Protein AF-A0AA43GXR4-F1 (afdb_monomer)

Secondary structure (DSSP, 8-state):
-HHHHHTT--HHHHHHHHHHHHHH-TTHHHHS----EEEEE-TTS-EEEEE--HHHHHHHHHTT--EEEE-HHHHHHHHHTTS--

Foldseek 3Di:
DVQQVVVVHDPVVVVVVVVVCCVVCVCCVPPVDDFKWKWKQDPVRDTDIGGDDPVVQVVSVVVVIDIRTDRVSVVVVVVVVVDDD

Nearest PDB structures (foldseek):
  7xn2-assembly1_A-2  TM=8.236E-01  e=1.200E-04  Nostoc sp. PCC 7120 = FACHB-418
  2z8l-assembly1_A  TM=4.081E-01  e=1.395E+00  Staphylococcus aureus
  4zys-assembly2_B  TM=3.692E-01  e=1.922E+00  Staphylococcus aureus subsp. aureus Mu50
  2o2v-assembly1_A  TM=4.145E-01  e=2.485E+00  Homo sapiens

Mean predicted aligned error: 7.25 Å

Sequence (85 aa):
MVCLLCTGISFDIACFILKQLKEQEAELFISDQGKRFMLLLSQDDSLSLVEFDRKMAIASLDEGKAVIPVWIDAIYQQLASRLPK

Structure (mmCIF, N/CA/C/O backbone):
data_AF-A0AA43GXR4-F1
#
_entry.id   AF-A0AA43GXR4-F1
#
loop_
_atom_site.group_PDB
_atom_site.id
_atom_site.type_symbol
_atom_site.label_atom_id
_atom_site.label_alt_id
_atom_site.label_comp_id
_atom_site.label_asym_id
_atom_site.label_entity_id
_atom_site.label_seq_id
_atom_site.pdbx_PDB_ins_code
_atom_site.Cartn_x
_atom_site.Cartn_y
_atom_site.Cartn_z
_atom_site.occupancy
_atom_site.B_iso_or_equiv
_atom_site.auth_seq_id
_atom_site.auth_comp_id
_atom_site.auth_asym_id
_atom_site.auth_atom_id
_atom_site.pdbx_PDB_model_num
ATOM 1 N N . MET A 1 1 ? 3.874 3.284 -10.301 1.00 48.66 1 MET A N 1
ATOM 2 C CA . MET A 1 1 ? 3.087 4.524 -10.471 1.00 48.66 1 MET A CA 1
ATOM 3 C C . MET A 1 1 ? 1.594 4.269 -10.656 1.00 48.66 1 MET A C 1
ATOM 5 O O . MET A 1 1 ? 0.824 5.010 -10.067 1.00 48.66 1 MET A O 1
ATOM 9 N N . VAL A 1 2 ? 1.170 3.234 -11.397 1.00 48.66 2 VAL A N 1
ATOM 10 C CA . VAL A 1 2 ? -0.263 2.983 -11.668 1.00 48.66 2 VAL A CA 1
ATOM 11 C C . VAL A 1 2 ? -1.071 2.636 -10.404 1.00 48.66 2 VAL A C 1
ATOM 13 O O . VAL A 1 2 ? -2.171 3.140 -10.254 1.00 48.66 2 VAL A O 1
ATOM 16 N N . CYS A 1 3 ? -0.529 1.883 -9.438 1.00 63.84 3 CYS A N 1
ATOM 17 C CA . CYS A 1 3 ? -1.325 1.450 -8.276 1.00 63.84 3 CYS A CA 1
ATOM 18 C C . CYS A 1 3 ? -1.769 2.598 -7.340 1.00 63.84 3 CYS A C 1
ATOM 20 O O . CYS A 1 3 ? -2.927 2.634 -6.956 1.00 63.84 3 CYS A O 1
ATOM 22 N N . LEU A 1 4 ? -0.889 3.555 -7.008 1.00 67.12 4 LEU A N 1
ATOM 23 C CA . LEU A 1 4 ? -1.189 4.605 -6.015 1.00 67.12 4 LEU A CA 1
ATOM 24 C C . LEU A 1 4 ? -2.156 5.673 -6.551 1.00 67.12 4 LEU A C 1
ATOM 26 O O . LEU A 1 4 ? -3.090 6.086 -5.868 1.00 67.12 4 LEU A O 1
ATOM 30 N N . LEU A 1 5 ? -1.960 6.109 -7.798 1.00 71.06 5 LEU A N 1
ATOM 31 C CA . LEU A 1 5 ? -2.847 7.102 -8.409 1.00 71.06 5 LEU A CA 1
ATOM 32 C C . LEU A 1 5 ? -4.235 6.509 -8.690 1.00 71.06 5 LEU A C 1
ATOM 34 O O . LEU A 1 5 ? -5.241 7.192 -8.523 1.00 71.06 5 LEU A O 1
ATOM 38 N N . CYS A 1 6 ? -4.311 5.222 -9.053 1.00 69.25 6 CYS A N 1
ATOM 39 C CA . CYS A 1 6 ? -5.588 4.529 -9.225 1.00 69.25 6 CYS A CA 1
ATOM 40 C C . CYS A 1 6 ? -6.361 4.351 -7.910 1.00 69.25 6 CYS A C 1
ATOM 42 O O . CYS A 1 6 ? -7.579 4.219 -7.952 1.00 69.25 6 CYS A O 1
ATOM 44 N N . THR A 1 7 ? -5.689 4.381 -6.755 1.00 69.38 7 THR A N 1
ATOM 45 C CA . THR A 1 7 ? -6.337 4.332 -5.433 1.00 69.38 7 THR A CA 1
ATOM 46 C C . THR A 1 7 ? -6.748 5.713 -4.913 1.00 69.38 7 THR A C 1
ATOM 48 O O . THR A 1 7 ? -7.129 5.834 -3.755 1.00 69.38 7 THR A O 1
ATOM 51 N N . GLY A 1 8 ? -6.667 6.762 -5.742 1.00 76.94 8 GLY A N 1
ATOM 52 C CA . GLY A 1 8 ? -7.072 8.122 -5.373 1.00 76.94 8 GLY A CA 1
ATOM 53 C C . GLY A 1 8 ? -6.028 8.906 -4.572 1.00 76.94 8 GLY A C 1
ATOM 54 O O . GLY A 1 8 ? -6.333 9.989 -4.077 1.00 76.94 8 GLY A O 1
ATOM 55 N N . ILE A 1 9 ? -4.797 8.397 -4.453 1.00 80.50 9 ILE A N 1
ATOM 56 C CA . ILE A 1 9 ? -3.699 9.124 -3.804 1.00 80.50 9 ILE A CA 1
ATOM 57 C C . ILE A 1 9 ? -3.233 10.251 -4.735 1.00 80.50 9 ILE A C 1
ATOM 59 O O . ILE A 1 9 ? -3.069 10.042 -5.939 1.00 80.50 9 ILE A O 1
ATOM 63 N N . SER A 1 10 ? -2.995 11.445 -4.183 1.00 84.56 10 SER A N 1
ATOM 64 C CA . SER A 1 10 ? -2.483 12.579 -4.958 1.00 84.56 10 SER A CA 1
ATOM 65 C C . SER A 1 10 ? -1.068 12.317 -5.488 1.00 84.56 10 SER A C 1
ATOM 67 O O . SER A 1 10 ? -0.306 11.514 -4.943 1.00 84.56 10 SER A O 1
ATOM 69 N N . PHE A 1 11 ? -0.688 13.018 -6.557 1.00 81.38 11 PHE A N 1
ATOM 70 C CA . PHE A 1 11 ? 0.633 12.859 -7.166 1.00 81.38 11 PHE A CA 1
ATOM 71 C C . PHE A 1 11 ? 1.783 13.147 -6.190 1.00 81.38 11 PHE A C 1
ATOM 73 O O . PHE A 1 11 ? 2.762 12.399 -6.164 1.00 81.38 11 PHE A O 1
ATOM 80 N N . ASP A 1 12 ? 1.645 14.177 -5.354 1.00 83.19 12 ASP A N 1
ATOM 81 C CA . ASP A 1 12 ? 2.663 14.553 -4.370 1.00 83.19 12 ASP A CA 1
ATOM 82 C C . ASP A 1 12 ? 2.862 13.465 -3.310 1.00 83.19 12 ASP A C 1
ATOM 84 O O . ASP A 1 12 ? 3.995 13.073 -3.021 1.00 83.19 12 ASP A O 1
ATOM 88 N N . ILE A 1 13 ? 1.761 12.914 -2.787 1.00 81.75 13 ILE A N 1
ATOM 89 C CA . ILE A 1 13 ? 1.799 11.834 -1.794 1.00 81.75 13 ILE A CA 1
ATOM 90 C C . ILE A 1 13 ? 2.374 10.562 -2.426 1.00 81.75 13 ILE A C 1
ATOM 92 O O . ILE A 1 13 ? 3.233 9.909 -1.834 1.00 81.75 13 ILE A O 1
ATOM 96 N N . ALA A 1 14 ? 1.979 10.233 -3.658 1.00 82.50 14 ALA A N 1
ATOM 97 C CA . ALA A 1 14 ? 2.545 9.100 -4.382 1.00 82.50 14 ALA A CA 1
ATOM 98 C C . ALA A 1 14 ? 4.065 9.254 -4.585 1.00 82.50 14 ALA A C 1
ATOM 100 O O . ALA A 1 14 ? 4.814 8.298 -4.375 1.00 82.50 14 ALA A O 1
ATOM 101 N N . CYS A 1 15 ? 4.541 10.452 -4.940 1.00 82.50 15 CYS A N 1
ATOM 102 C CA . CYS A 1 15 ? 5.971 10.747 -5.049 1.00 82.50 15 CYS A CA 1
ATOM 103 C C . CYS A 1 15 ? 6.699 10.602 -3.708 1.00 82.50 15 CYS A C 1
ATOM 105 O O . CYS A 1 15 ? 7.800 10.052 -3.666 1.00 82.50 15 CYS A O 1
ATOM 107 N N . PHE A 1 16 ? 6.098 11.081 -2.620 1.00 84.25 16 PHE A N 1
ATOM 108 C CA . PHE A 1 16 ? 6.651 10.956 -1.273 1.00 84.25 16 PHE A CA 1
ATOM 109 C C . PHE A 1 16 ? 6.798 9.490 -0.845 1.00 84.25 16 PHE A C 1
ATOM 111 O O . PHE A 1 16 ? 7.878 9.080 -0.421 1.00 84.25 16 PHE A O 1
ATOM 118 N N . ILE A 1 17 ? 5.759 8.677 -1.049 1.00 82.19 17 ILE A N 1
ATOM 119 C CA . ILE A 1 17 ? 5.771 7.239 -0.741 1.00 82.19 17 ILE A CA 1
ATOM 120 C C . ILE A 1 17 ? 6.861 6.516 -1.539 1.00 82.19 17 ILE A C 1
ATOM 122 O O . ILE A 1 17 ? 7.604 5.707 -0.989 1.00 82.19 17 ILE A O 1
ATOM 126 N N . LEU A 1 18 ? 7.002 6.829 -2.831 1.00 80.06 18 LEU A N 1
ATOM 127 C CA . LEU A 1 18 ? 8.044 6.235 -3.673 1.00 80.06 18 LEU A CA 1
ATOM 128 C C . LEU A 1 18 ? 9.461 6.605 -3.211 1.00 80.06 18 LEU A C 1
ATOM 130 O O . LEU A 1 18 ? 10.361 5.773 -3.316 1.00 80.06 18 LEU A O 1
ATOM 134 N N . LYS A 1 19 ? 9.669 7.822 -2.690 1.00 83.31 19 LYS A N 1
ATOM 135 C CA . LYS A 1 19 ? 10.955 8.220 -2.098 1.00 83.31 19 LYS A CA 1
ATOM 136 C C . LYS A 1 19 ? 11.258 7.416 -0.836 1.00 83.31 19 LYS A C 1
ATOM 138 O O . LYS A 1 19 ? 12.345 6.857 -0.753 1.00 83.31 19 LYS A O 1
ATOM 143 N N . GLN A 1 20 ? 10.290 7.279 0.073 1.00 82.69 20 GLN A N 1
ATOM 144 C CA . GLN A 1 20 ? 10.469 6.457 1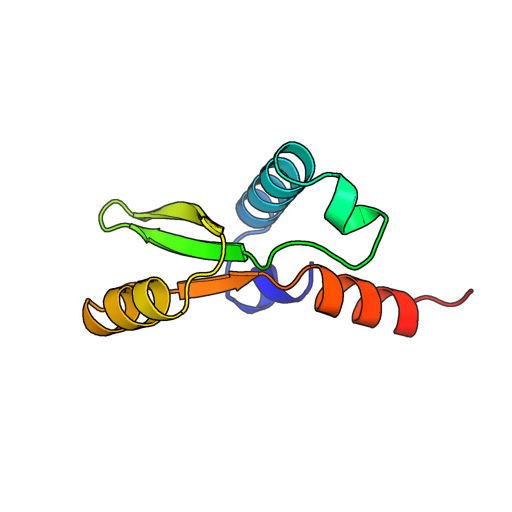.276 1.00 82.69 20 GLN A CA 1
ATOM 145 C C . GLN A 1 20 ? 10.753 4.991 0.940 1.00 82.69 20 GLN A C 1
ATOM 147 O O . GLN A 1 20 ? 11.657 4.397 1.517 1.00 82.69 20 GLN A O 1
ATOM 152 N N . LEU A 1 21 ? 10.042 4.418 -0.037 1.00 79.81 21 LEU A N 1
ATOM 153 C CA . LEU A 1 21 ? 10.302 3.053 -0.510 1.00 79.81 21 LEU A CA 1
ATOM 154 C C . LEU A 1 21 ? 11.726 2.895 -1.039 1.00 79.81 21 LEU A C 1
ATOM 156 O O . LEU A 1 21 ? 12.392 1.917 -0.722 1.00 79.81 21 LEU A O 1
ATOM 160 N N . LYS A 1 22 ? 12.208 3.868 -1.818 1.00 78.19 22 LYS A N 1
ATOM 161 C CA . LYS A 1 22 ? 13.579 3.863 -2.337 1.00 78.19 22 LYS A CA 1
ATOM 162 C C . LYS A 1 22 ? 14.629 3.961 -1.227 1.00 78.19 22 LYS A C 1
ATOM 164 O O . LYS A 1 22 ? 15.704 3.390 -1.372 1.00 78.19 22 LYS A O 1
ATOM 169 N N . GLU A 1 23 ? 14.338 4.691 -0.155 1.00 81.75 23 GLU A N 1
ATOM 170 C CA . GLU A 1 23 ? 15.219 4.814 1.011 1.00 81.75 23 GLU A CA 1
ATOM 171 C C . GLU A 1 23 ? 15.224 3.544 1.874 1.00 81.75 23 GLU A C 1
ATOM 173 O O . GLU A 1 23 ? 16.285 3.142 2.346 1.00 81.75 23 GLU A O 1
ATOM 178 N N . GLN A 1 24 ? 14.065 2.904 2.064 1.00 76.56 24 GLN A N 1
ATOM 179 C CA . GLN A 1 24 ? 13.924 1.706 2.899 1.00 76.56 24 GLN A CA 1
ATOM 180 C C . GLN A 1 24 ? 14.400 0.429 2.201 1.00 76.56 24 GLN A C 1
ATOM 182 O O . GLN A 1 24 ? 15.085 -0.380 2.818 1.00 76.56 24 GLN A O 1
ATOM 187 N N . GLU A 1 25 ? 14.065 0.249 0.924 1.00 72.44 25 GLU A N 1
ATOM 188 C CA . GLU A 1 25 ? 14.476 -0.910 0.132 1.00 72.44 25 GLU A CA 1
ATOM 189 C C . GLU A 1 25 ? 14.864 -0.482 -1.282 1.00 72.44 25 GLU A C 1
ATOM 191 O O . GLU A 1 25 ? 14.117 -0.624 -2.250 1.00 72.44 25 GLU A O 1
ATOM 196 N N . ALA A 1 26 ? 16.096 0.008 -1.420 1.00 70.56 26 ALA A N 1
ATOM 197 C CA . ALA A 1 26 ? 16.688 0.271 -2.729 1.00 70.56 26 ALA A CA 1
ATOM 198 C C . ALA A 1 26 ? 16.794 -1.008 -3.588 1.00 70.56 26 ALA A C 1
ATOM 200 O O . ALA A 1 26 ? 16.728 -0.932 -4.814 1.00 70.56 26 ALA A O 1
ATOM 201 N N . GLU A 1 27 ? 16.921 -2.180 -2.956 1.00 65.81 27 GLU A N 1
ATOM 202 C CA . GLU A 1 27 ? 17.088 -3.477 -3.626 1.00 65.81 27 GLU A CA 1
ATOM 203 C C . GLU A 1 27 ? 15.830 -3.947 -4.369 1.00 65.81 27 GLU A C 1
ATOM 205 O O . GLU A 1 27 ? 15.954 -4.582 -5.418 1.00 65.81 27 GLU A O 1
ATOM 210 N N . LEU A 1 28 ? 14.631 -3.537 -3.928 1.00 63.94 28 LEU A N 1
ATOM 211 C CA . LEU A 1 28 ? 13.365 -3.782 -4.640 1.00 63.94 28 LEU A CA 1
ATOM 212 C C . LEU A 1 28 ? 13.390 -3.276 -6.087 1.00 63.94 28 LEU A C 1
ATOM 214 O O . LEU A 1 28 ? 12.722 -3.824 -6.961 1.00 63.94 28 LEU A O 1
ATOM 218 N N . PHE A 1 29 ? 14.160 -2.219 -6.341 1.00 62.78 29 PHE A N 1
ATOM 219 C CA . PHE A 1 29 ? 14.298 -1.598 -7.655 1.00 62.78 29 PHE A CA 1
ATOM 220 C C . PHE A 1 29 ? 15.332 -2.303 -8.545 1.00 62.78 29 PHE A C 1
ATOM 222 O O . PHE A 1 29 ? 15.473 -1.938 -9.713 1.00 62.78 29 PHE A O 1
ATOM 229 N N . ILE A 1 30 ? 16.068 -3.276 -7.998 1.00 62.56 30 ILE A N 1
ATOM 230 C CA . ILE A 1 30 ? 17.216 -3.923 -8.642 1.00 62.56 30 ILE A CA 1
ATOM 231 C C . ILE A 1 30 ? 16.967 -5.423 -8.858 1.00 62.56 30 ILE A C 1
ATOM 233 O O . ILE A 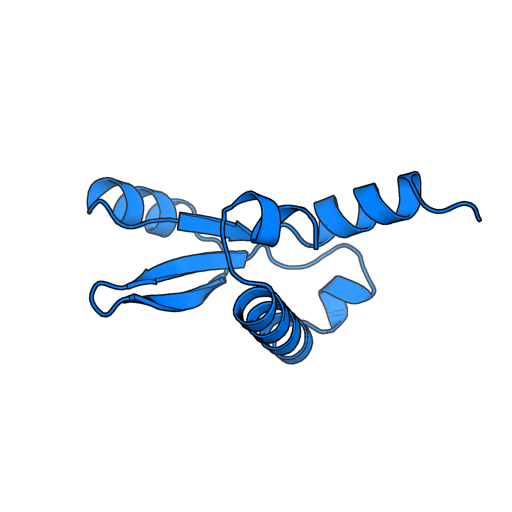1 30 ? 17.330 -5.926 -9.920 1.00 62.56 30 ILE A O 1
ATOM 237 N N . SER A 1 31 ? 16.367 -6.142 -7.899 1.00 59.31 31 SER A N 1
ATOM 238 C CA . SER A 1 31 ? 16.363 -7.617 -7.909 1.00 59.31 31 SER A CA 1
ATOM 239 C C . SER A 1 31 ? 15.009 -8.300 -8.128 1.00 59.31 31 SER A C 1
ATOM 241 O O . SER A 1 31 ? 14.999 -9.520 -8.183 1.00 59.31 31 SER A O 1
ATOM 243 N N . ASP A 1 32 ? 13.889 -7.572 -8.233 1.00 58.72 32 ASP A N 1
ATOM 244 C CA . ASP A 1 32 ? 12.497 -8.095 -8.217 1.00 58.72 32 ASP A CA 1
ATOM 245 C C . ASP A 1 32 ? 12.078 -8.892 -6.962 1.00 58.72 32 ASP A C 1
ATOM 247 O O . ASP A 1 32 ? 10.886 -9.049 -6.690 1.00 58.72 32 ASP A O 1
ATOM 251 N N . GLN A 1 33 ? 13.049 -9.307 -6.151 1.00 58.31 33 GLN A N 1
ATOM 252 C CA . GLN A 1 33 ? 12.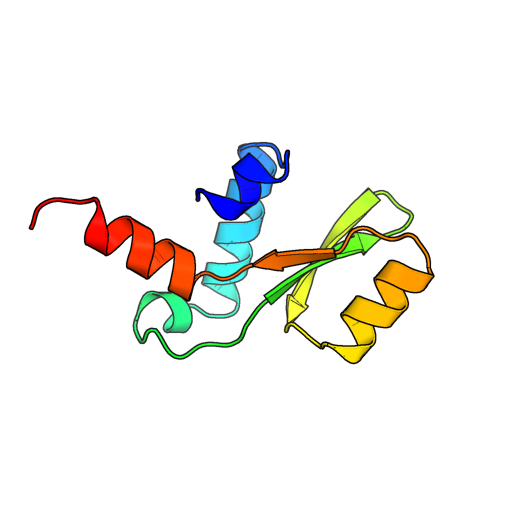882 -9.977 -4.877 1.00 58.31 33 GLN A CA 1
ATOM 253 C C . GLN A 1 33 ? 13.003 -8.954 -3.762 1.00 58.31 33 GLN A C 1
ATOM 255 O O . GLN A 1 33 ? 14.091 -8.671 -3.264 1.00 58.31 33 GLN A O 1
ATOM 260 N N . GLY A 1 34 ? 11.873 -8.402 -3.348 1.00 64.19 34 GLY A N 1
ATOM 261 C CA . GLY A 1 34 ? 11.842 -7.569 -2.161 1.00 64.19 34 GLY A CA 1
ATOM 262 C C . GLY A 1 34 ? 10.539 -7.689 -1.407 1.00 64.19 34 GLY A C 1
ATOM 263 O O . GLY A 1 34 ? 9.614 -8.413 -1.801 1.00 64.19 34 GLY A O 1
ATOM 264 N N . LYS A 1 35 ? 10.496 -7.025 -0.260 1.00 74.00 35 LYS A N 1
ATOM 265 C CA . LYS A 1 35 ? 9.370 -7.157 0.649 1.00 74.00 35 LYS A CA 1
ATOM 266 C C . LYS A 1 35 ? 8.138 -6.492 0.057 1.00 74.00 35 LYS A C 1
ATOM 268 O O . LYS A 1 35 ? 8.208 -5.511 -0.681 1.00 74.00 35 LYS A O 1
ATOM 273 N N . ARG A 1 36 ? 6.968 -7.038 0.378 1.00 78.31 36 ARG A N 1
ATOM 274 C CA . ARG A 1 36 ? 5.705 -6.382 0.032 1.00 78.31 36 ARG A CA 1
ATOM 275 C C . ARG A 1 36 ? 5.439 -5.309 1.066 1.00 78.31 36 ARG A C 1
ATOM 277 O O . ARG A 1 36 ? 5.659 -5.544 2.248 1.00 78.31 36 ARG A O 1
ATOM 284 N N . PHE A 1 37 ? 4.929 -4.169 0.627 1.00 84.00 37 PHE A N 1
ATOM 285 C CA . PHE A 1 37 ? 4.575 -3.064 1.507 1.00 84.00 37 PHE A CA 1
ATOM 286 C C . PHE A 1 37 ? 3.075 -2.789 1.439 1.00 84.00 37 PHE A C 1
ATOM 288 O O . PHE A 1 37 ? 2.380 -3.194 0.501 1.00 84.00 37 PHE A O 1
ATOM 295 N N . MET A 1 38 ? 2.568 -2.086 2.441 1.00 87.00 38 MET A N 1
ATOM 296 C CA . MET A 1 38 ? 1.233 -1.506 2.442 1.00 87.00 38 MET A CA 1
ATOM 297 C C . MET A 1 38 ? 1.254 -0.116 3.048 1.00 87.00 38 MET A C 1
ATOM 299 O O . MET A 1 38 ? 2.111 0.214 3.867 1.00 87.00 38 MET A O 1
ATOM 303 N N . LEU A 1 39 ? 0.275 0.679 2.644 1.00 87.06 39 LEU A N 1
ATOM 304 C CA . LEU A 1 39 ? -0.044 1.935 3.289 1.00 87.06 39 LEU A CA 1
ATOM 305 C C . LEU A 1 39 ? -1.217 1.708 4.227 1.00 87.06 39 LEU A C 1
ATOM 307 O O . LEU A 1 39 ? -2.249 1.171 3.813 1.00 87.06 39 LEU A O 1
ATOM 311 N N . LEU A 1 40 ? -1.046 2.139 5.468 1.00 85.88 40 LEU A N 1
ATOM 312 C CA . LEU A 1 40 ? -2.101 2.183 6.465 1.00 85.88 40 LEU A CA 1
ATOM 313 C C . LEU A 1 40 ? -2.505 3.632 6.685 1.00 85.88 40 LEU A C 1
ATOM 315 O O . LEU A 1 40 ? -1.648 4.481 6.956 1.00 85.88 40 LEU A O 1
ATOM 319 N N . LEU A 1 41 ? -3.806 3.893 6.578 1.00 82.19 41 LEU A N 1
ATOM 320 C CA . LEU A 1 41 ? -4.380 5.163 6.992 1.00 82.19 41 LEU A CA 1
ATOM 321 C C . LEU A 1 41 ? -4.648 5.121 8.498 1.00 82.19 41 LEU A C 1
ATOM 323 O O . LEU A 1 41 ? -5.429 4.302 8.992 1.00 82.19 41 LEU A O 1
ATOM 327 N N . SER A 1 42 ? -3.970 5.995 9.223 1.00 76.88 42 SER A N 1
ATOM 328 C CA . SER A 1 42 ? -4.169 6.199 10.651 1.00 76.88 42 SER A CA 1
ATOM 329 C C . SER A 1 42 ? -5.406 7.066 10.917 1.00 76.88 42 SER A C 1
ATOM 331 O O . SER A 1 42 ? -5.947 7.705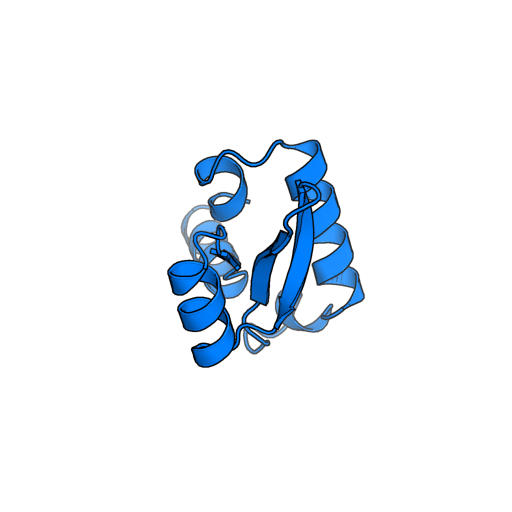 10.020 1.00 76.88 42 SER A O 1
ATOM 333 N N . GLN A 1 43 ? -5.861 7.101 12.173 1.00 72.88 43 GLN A N 1
ATOM 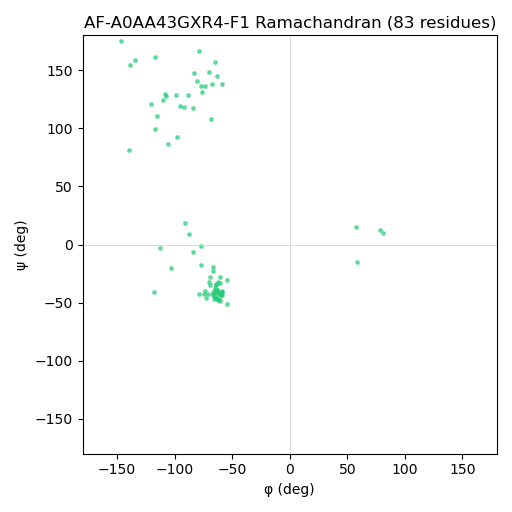334 C CA . GLN A 1 43 ? -7.030 7.897 12.582 1.00 72.88 43 GLN A CA 1
ATOM 335 C C . GLN A 1 43 ? -6.811 9.415 12.484 1.00 72.88 43 GLN A C 1
ATOM 337 O O . GLN A 1 43 ? -7.777 10.168 12.469 1.00 72.88 43 GLN A O 1
ATOM 342 N N . ASP A 1 44 ? -5.558 9.859 12.440 1.00 78.31 44 ASP A N 1
ATOM 343 C CA . ASP A 1 44 ? -5.146 11.251 12.254 1.00 78.31 44 ASP A CA 1
ATOM 344 C C . ASP A 1 44 ? -4.935 11.614 10.771 1.00 78.31 44 ASP A C 1
ATOM 346 O O . ASP A 1 44 ? -4.246 12.586 10.468 1.00 78.31 44 ASP A O 1
ATOM 350 N N . ASP A 1 45 ? -5.484 10.813 9.850 1.00 74.12 45 ASP A N 1
ATOM 351 C CA . ASP A 1 45 ? -5.292 10.907 8.397 1.00 74.12 45 ASP A CA 1
ATOM 352 C C . ASP A 1 45 ? -3.824 10.806 7.941 1.00 74.12 45 ASP A C 1
ATOM 354 O O . ASP A 1 45 ? -3.491 11.098 6.787 1.00 74.12 45 ASP A O 1
ATOM 358 N N . SER A 1 46 ? -2.920 10.342 8.812 1.00 79.75 46 SER A N 1
ATOM 359 C CA . SER A 1 46 ? -1.539 10.077 8.424 1.00 79.75 46 SER A CA 1
ATOM 360 C C . SER A 1 46 ? -1.430 8.758 7.651 1.00 79.75 46 SER A C 1
ATOM 362 O O . S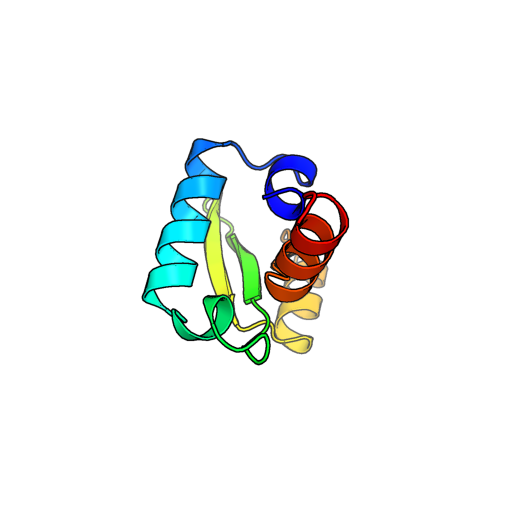ER A 1 46 ? -2.023 7.738 8.008 1.00 79.75 46 SER A O 1
ATOM 364 N N . LEU A 1 47 ? -0.656 8.773 6.564 1.00 82.44 47 LEU A N 1
ATOM 365 C CA . LEU A 1 47 ? -0.329 7.579 5.787 1.00 82.44 47 LEU A CA 1
ATOM 366 C C . LEU A 1 47 ? 1.014 7.026 6.251 1.00 82.44 47 LEU A C 1
ATOM 368 O O . LEU A 1 47 ? 2.043 7.693 6.130 1.00 82.44 47 LEU A O 1
ATOM 372 N N . SER A 1 48 ? 1.004 5.790 6.739 1.00 84.56 48 SER A N 1
ATOM 373 C CA . SER A 1 48 ? 2.217 5.079 7.139 1.00 84.56 48 SER A CA 1
ATOM 374 C C . SER A 1 48 ? 2.535 3.966 6.152 1.00 84.56 48 SER A C 1
ATOM 376 O O . SER A 1 48 ? 1.675 3.159 5.804 1.00 84.56 48 SER A O 1
ATOM 378 N N . LEU A 1 49 ? 3.780 3.942 5.681 1.00 86.19 49 LEU A N 1
ATOM 379 C CA . LEU A 1 49 ? 4.307 2.883 4.836 1.00 86.19 49 LEU A CA 1
ATOM 380 C C . LEU A 1 49 ? 4.954 1.818 5.722 1.00 86.19 49 LEU A C 1
ATOM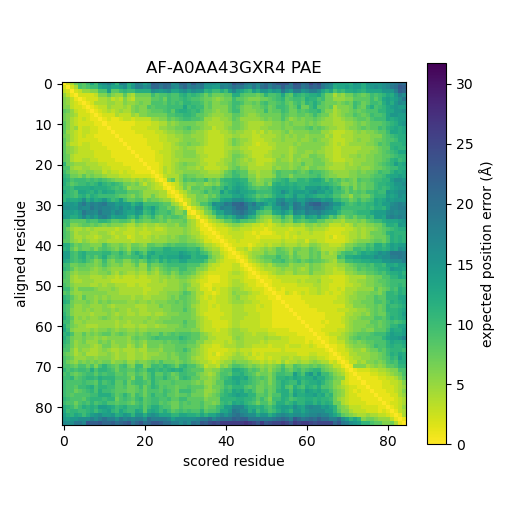 382 O O . LEU A 1 49 ? 5.919 2.102 6.431 1.00 86.19 49 LEU A O 1
ATOM 386 N N . VAL A 1 50 ? 4.423 0.600 5.674 1.00 87.19 50 VAL A N 1
ATOM 387 C CA . VAL A 1 50 ? 4.892 -0.526 6.489 1.00 87.19 50 VAL A CA 1
ATOM 388 C C . VAL A 1 50 ? 5.034 -1.788 5.645 1.00 87.1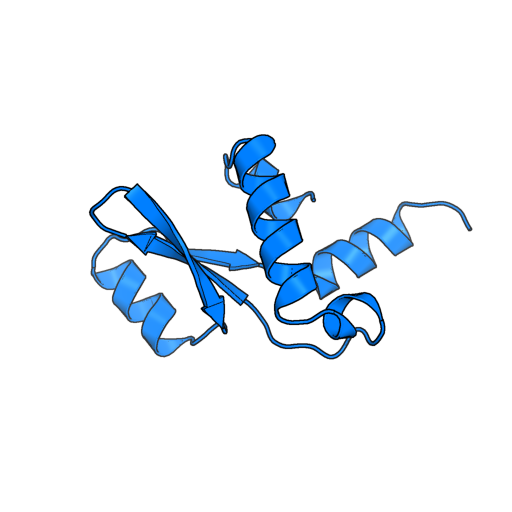9 50 VAL A C 1
ATOM 390 O O . VAL A 1 50 ? 4.416 -1.914 4.585 1.00 87.19 50 VAL A O 1
ATOM 393 N N . GLU A 1 51 ? 5.843 -2.737 6.115 1.00 87.25 51 GLU A N 1
ATOM 394 C CA . GLU A 1 51 ? 5.898 -4.076 5.527 1.00 87.25 51 GLU A CA 1
ATOM 395 C C . GLU A 1 51 ? 4.502 -4.721 5.584 1.00 87.25 51 GLU A C 1
ATOM 397 O O . GLU A 1 51 ? 3.765 -4.589 6.563 1.00 87.25 51 GLU A O 1
ATOM 402 N N . PHE A 1 52 ? 4.110 -5.388 4.503 1.00 85.69 52 PHE A N 1
ATOM 403 C CA . PHE A 1 52 ? 2.814 -6.033 4.385 1.00 85.69 52 PHE A CA 1
ATOM 404 C C . PHE A 1 52 ? 2.739 -7.229 5.332 1.00 85.69 52 PHE A C 1
ATOM 406 O O . PHE A 1 52 ? 3.300 -8.291 5.061 1.00 85.69 52 PHE A O 1
ATOM 413 N N . ASP A 1 53 ? 1.962 -7.076 6.399 1.00 88.56 53 ASP A N 1
ATOM 414 C CA . ASP A 1 53 ? 1.546 -8.175 7.258 1.00 88.56 53 ASP A CA 1
ATOM 415 C C . ASP A 1 53 ? 0.051 -8.443 7.076 1.00 88.56 53 ASP A C 1
ATOM 417 O O . ASP A 1 53 ? -0.801 -7.569 7.252 1.00 88.56 53 ASP A O 1
ATOM 421 N N . ARG A 1 54 ? -0.285 -9.690 6.734 1.00 87.69 54 ARG A N 1
ATOM 422 C CA . ARG A 1 54 ? -1.668 -10.085 6.451 1.00 87.69 54 ARG A CA 1
ATOM 423 C C . ARG A 1 54 ? -2.579 -9.930 7.669 1.00 87.69 54 ARG A C 1
ATOM 425 O O . ARG A 1 54 ? -3.740 -9.569 7.498 1.00 87.69 54 ARG A O 1
ATOM 432 N N . LYS A 1 55 ? -2.100 -10.250 8.874 1.00 92.12 55 LYS A N 1
ATOM 433 C CA . LYS A 1 55 ? -2.927 -10.185 10.088 1.00 92.12 55 LYS A CA 1
ATOM 434 C C . LYS A 1 55 ? -3.206 -8.732 10.452 1.00 92.12 55 LYS A C 1
ATOM 436 O O . LYS A 1 55 ? -4.345 -8.397 10.750 1.00 92.12 55 LYS A O 1
ATOM 441 N N . MET A 1 56 ? -2.191 -7.880 10.354 1.00 88.25 56 MET A N 1
ATOM 442 C CA . MET A 1 56 ? -2.295 -6.443 10.577 1.00 88.25 56 MET A CA 1
ATOM 443 C C . MET A 1 56 ? -3.210 -5.774 9.549 1.00 88.25 56 MET A C 1
ATOM 445 O O . MET A 1 56 ? -4.028 -4.935 9.920 1.00 88.25 56 MET A O 1
ATOM 449 N N . ALA A 1 57 ? -3.119 -6.173 8.277 1.00 88.06 57 ALA A N 1
ATOM 450 C CA . ALA A 1 57 ? -4.006 -5.688 7.225 1.00 88.06 57 ALA A CA 1
ATOM 451 C C . ALA A 1 57 ? -5.473 -6.027 7.525 1.00 88.06 57 ALA A C 1
ATOM 453 O O . ALA A 1 57 ? -6.325 -5.147 7.472 1.00 88.06 57 ALA A O 1
ATOM 454 N N . ILE A 1 58 ? -5.766 -7.282 7.889 1.00 90.56 58 ILE A N 1
ATOM 455 C CA . ILE A 1 58 ? -7.129 -7.712 8.239 1.00 90.56 58 ILE A CA 1
ATOM 456 C C . ILE A 1 58 ? -7.633 -6.956 9.471 1.00 90.56 58 ILE A C 1
ATOM 458 O O . ILE A 1 58 ? -8.711 -6.380 9.413 1.00 90.56 58 ILE A O 1
ATOM 462 N N . ALA A 1 59 ? -6.833 -6.871 10.537 1.00 91.38 59 ALA A N 1
ATOM 463 C CA . ALA A 1 59 ? -7.215 -6.142 11.747 1.00 91.38 59 ALA A CA 1
ATOM 464 C C . ALA A 1 59 ? -7.507 -4.657 11.465 1.00 91.38 59 ALA A C 1
ATOM 466 O O . ALA A 1 59 ? -8.483 -4.108 11.963 1.00 91.38 59 ALA A O 1
ATOM 467 N N . SER A 1 60 ? -6.702 -4.017 10.612 1.00 88.38 60 SER A N 1
ATOM 468 C CA . SER A 1 60 ? -6.923 -2.622 10.215 1.00 88.38 60 SER A CA 1
ATOM 469 C C . SER A 1 60 ? -8.224 -2.456 9.425 1.00 88.38 60 SER A C 1
ATOM 471 O O . SER A 1 60 ? -8.954 -1.493 9.649 1.00 88.38 60 SER A O 1
ATOM 473 N N . LEU A 1 61 ? -8.545 -3.404 8.539 1.00 88.81 61 LEU A N 1
ATOM 474 C CA . LEU A 1 61 ? -9.811 -3.409 7.802 1.00 88.81 61 LEU A CA 1
ATOM 475 C C . LEU A 1 61 ? -11.015 -3.635 8.728 1.00 88.81 61 LEU A C 1
ATOM 477 O O . LEU A 1 61 ? -12.024 -2.951 8.569 1.00 88.81 61 LEU A O 1
ATOM 481 N N . ASP A 1 62 ? -10.903 -4.537 9.706 1.00 91.12 62 ASP A N 1
ATOM 482 C CA . ASP A 1 62 ? -11.946 -4.787 10.712 1.00 91.12 62 ASP A CA 1
ATOM 483 C C . ASP A 1 62 ? -12.214 -3.537 11.574 1.00 91.12 62 ASP A C 1
ATOM 485 O O . ASP A 1 62 ? -13.351 -3.270 11.962 1.00 91.12 62 ASP A O 1
ATOM 489 N N . GLU A 1 63 ? -11.183 -2.724 11.820 1.00 88.50 63 GLU A N 1
ATOM 490 C CA . GLU A 1 63 ? -11.280 -1.416 12.483 1.00 88.50 63 GLU A CA 1
ATOM 491 C C . GLU A 1 63 ? -11.825 -0.295 11.572 1.00 88.50 63 GLU A C 1
ATOM 493 O O . GLU A 1 63 ? -11.965 0.847 12.013 1.00 88.50 63 GLU A O 1
ATOM 498 N N . GLY A 1 64 ? -12.125 -0.589 10.302 1.00 85.50 64 GLY A N 1
ATOM 499 C CA . GLY A 1 64 ? -12.618 0.380 9.320 1.00 85.50 64 GLY A CA 1
ATOM 500 C C . GLY A 1 64 ? -11.537 1.280 8.711 1.00 85.50 64 GLY A C 1
ATOM 501 O O . GLY A 1 64 ? -11.866 2.275 8.063 1.00 85.50 64 GLY A O 1
ATOM 502 N N . LYS A 1 65 ? -10.253 0.961 8.902 1.00 85.69 65 LYS A N 1
ATOM 503 C CA . LYS A 1 65 ? -9.130 1.719 8.330 1.00 85.69 65 LYS A CA 1
ATOM 504 C C . LYS A 1 65 ? -8.857 1.290 6.892 1.00 85.69 65 LYS A C 1
ATOM 50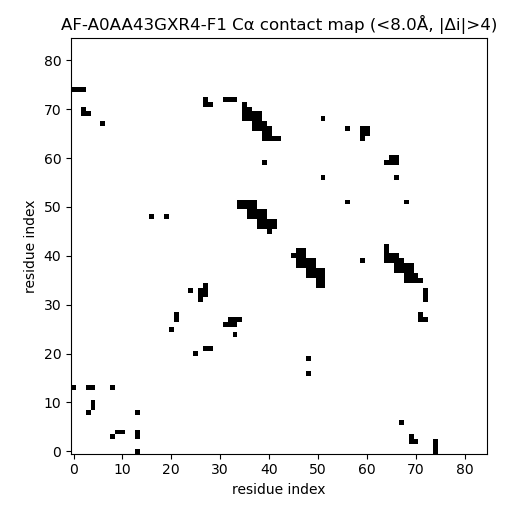6 O O . LYS A 1 65 ? -8.996 0.122 6.528 1.00 85.69 65 LYS A O 1
ATOM 511 N N . ALA A 1 66 ? -8.406 2.235 6.071 1.00 84.06 66 ALA A N 1
ATOM 512 C CA . ALA A 1 66 ? -7.993 1.942 4.706 1.00 84.06 66 ALA A CA 1
ATOM 513 C C . ALA A 1 66 ? -6.616 1.260 4.684 1.00 84.06 66 ALA A C 1
ATOM 515 O O . ALA A 1 66 ? -5.657 1.744 5.291 1.00 84.06 66 ALA A O 1
ATOM 516 N N . VAL A 1 67 ? -6.522 0.161 3.932 1.00 84.69 67 VAL A N 1
ATOM 517 C CA . VAL A 1 67 ? -5.272 -0.557 3.661 1.00 84.69 67 VAL A CA 1
ATOM 518 C C . VAL A 1 67 ? -5.036 -0.569 2.158 1.00 84.69 67 VAL A C 1
ATOM 520 O O . VAL A 1 67 ? -5.863 -1.086 1.404 1.00 84.69 67 VAL A O 1
ATOM 523 N N . ILE A 1 68 ? -3.907 -0.019 1.713 1.00 83.81 68 ILE A N 1
ATOM 524 C CA . ILE A 1 68 ? -3.553 0.038 0.290 1.00 83.81 68 ILE A CA 1
ATOM 525 C C . ILE A 1 68 ? -2.294 -0.803 0.061 1.00 83.81 68 ILE A C 1
ATOM 527 O O . ILE A 1 68 ? -1.217 -0.414 0.515 1.00 83.81 68 ILE A O 1
ATOM 531 N N . PRO A 1 69 ? -2.386 -1.952 -0.632 1.00 79.69 69 PRO A N 1
ATOM 532 C CA . PRO A 1 69 ? -1.210 -2.749 -0.950 1.00 79.69 69 PRO A CA 1
ATOM 533 C C . PRO A 1 69 ? -0.303 -2.009 -1.941 1.00 79.69 69 PRO A C 1
ATOM 535 O O . PRO A 1 69 ? -0.770 -1.425 -2.921 1.00 79.69 69 PRO A O 1
ATOM 538 N N . VAL A 1 70 ? 1.007 -2.071 -1.710 1.00 78.62 70 VAL A N 1
ATOM 539 C CA . VAL A 1 70 ? 2.026 -1.486 -2.585 1.00 78.62 70 VAL A CA 1
ATOM 540 C C . VAL A 1 70 ? 2.903 -2.604 -3.143 1.00 78.62 70 VAL A C 1
ATOM 542 O O . VAL A 1 70 ? 3.801 -3.111 -2.474 1.00 78.62 70 VAL A O 1
ATOM 545 N N . TRP A 1 71 ? 2.613 -3.013 -4.381 1.00 76.12 71 TRP A N 1
ATOM 546 C CA . TRP A 1 71 ? 3.325 -4.082 -5.095 1.00 76.12 71 TRP A CA 1
ATOM 547 C C . TRP A 1 71 ? 4.224 -3.479 -6.175 1.00 76.12 71 TRP A C 1
ATOM 549 O O . TRP A 1 71 ? 3.807 -3.262 -7.317 1.00 76.12 71 TRP A O 1
ATOM 559 N N . ILE A 1 72 ? 5.446 -3.116 -5.782 1.00 69.25 72 ILE A N 1
ATOM 560 C CA . ILE A 1 72 ? 6.420 -2.484 -6.682 1.00 69.25 72 ILE A CA 1
ATOM 561 C C . ILE A 1 72 ? 6.807 -3.436 -7.817 1.00 69.25 72 ILE A C 1
ATOM 563 O O . ILE A 1 72 ? 6.860 -3.005 -8.965 1.00 69.25 72 ILE A O 1
ATOM 567 N N . ASP A 1 73 ? 6.990 -4.718 -7.523 1.00 66.50 73 ASP A N 1
ATOM 568 C CA . ASP A 1 73 ? 7.273 -5.794 -8.476 1.00 66.50 73 ASP A CA 1
ATOM 569 C C . ASP A 1 73 ? 6.225 -5.861 -9.598 1.00 66.50 73 ASP A C 1
ATOM 571 O O . ASP A 1 73 ? 6.566 -5.775 -10.781 1.00 66.50 73 ASP A O 1
ATOM 575 N N . ALA A 1 74 ? 4.938 -5.898 -9.243 1.00 66.50 74 ALA A N 1
ATOM 576 C CA . ALA A 1 74 ? 3.846 -5.931 -10.213 1.00 66.50 74 ALA A CA 1
ATOM 577 C C . ALA A 1 74 ? 3.815 -4.663 -11.082 1.00 66.50 74 ALA A C 1
ATOM 579 O O . ALA A 1 74 ? 3.588 -4.730 -12.292 1.00 66.50 74 ALA A O 1
ATOM 580 N N . ILE A 1 75 ? 4.092 -3.497 -10.487 1.00 69.12 75 ILE A N 1
ATOM 581 C CA . ILE A 1 75 ? 4.206 -2.226 -11.214 1.00 69.12 75 ILE A CA 1
ATOM 582 C C . ILE A 1 75 ? 5.388 -2.268 -12.190 1.00 69.12 75 ILE A C 1
ATOM 584 O O . ILE A 1 75 ? 5.236 -1.847 -13.337 1.00 69.12 75 ILE A O 1
ATOM 588 N N . TYR A 1 76 ? 6.551 -2.753 -11.755 1.00 68.62 76 TYR A N 1
ATOM 589 C CA . TYR A 1 76 ? 7.751 -2.852 -12.584 1.00 68.62 76 TYR A CA 1
ATOM 590 C C . TYR A 1 76 ? 7.542 -3.801 -13.760 1.00 68.62 76 TYR A C 1
ATOM 592 O O . TYR A 1 76 ? 7.810 -3.416 -14.897 1.00 68.62 76 TYR A O 1
ATOM 600 N N . GLN A 1 77 ? 6.983 -4.988 -13.524 1.00 68.38 77 GLN A N 1
ATOM 601 C CA . GLN A 1 77 ? 6.640 -5.939 -14.585 1.00 68.38 77 GLN A CA 1
ATOM 602 C C . GLN A 1 77 ? 5.632 -5.346 -15.581 1.00 68.38 77 GLN A C 1
ATOM 604 O O . GLN A 1 77 ? 5.762 -5.502 -16.800 1.00 68.38 77 GLN A O 1
ATOM 609 N N . GLN A 1 78 ? 4.636 -4.608 -15.089 1.00 70.12 78 GLN A N 1
ATOM 610 C CA . GLN A 1 78 ? 3.640 -3.969 -15.946 1.00 70.12 78 GLN A CA 1
ATOM 611 C C . GLN A 1 78 ? 4.223 -2.806 -16.767 1.00 70.12 78 GLN A C 1
ATOM 613 O O . GLN A 1 78 ? 3.791 -2.575 -17.893 1.00 70.12 78 GLN A O 1
ATOM 618 N N . LEU A 1 79 ? 5.212 -2.082 -16.239 1.00 70.38 79 LEU A N 1
ATOM 619 C CA . LEU A 1 79 ? 5.938 -1.053 -16.989 1.00 70.38 79 LEU A CA 1
ATOM 620 C C . LEU A 1 79 ? 6.880 -1.677 -18.022 1.00 70.38 79 LEU A C 1
ATOM 622 O O . LEU A 1 79 ? 6.857 -1.271 -19.181 1.00 70.38 79 LEU A O 1
ATOM 626 N N . ALA A 1 80 ? 7.642 -2.700 -17.636 1.00 74.06 80 ALA A N 1
ATOM 627 C CA . ALA A 1 80 ? 8.554 -3.418 -18.523 1.00 74.06 80 ALA A CA 1
ATOM 628 C C . ALA A 1 80 ? 7.827 -4.078 -19.707 1.00 74.06 80 ALA A C 1
ATOM 630 O O . ALA A 1 80 ? 8.365 -4.132 -20.806 1.00 74.06 80 ALA A O 1
ATOM 631 N N . SER A 1 81 ? 6.588 -4.542 -19.510 1.00 79.00 81 SER A N 1
ATOM 632 C CA . SER A 1 81 ? 5.758 -5.101 -20.590 1.00 79.00 81 SER A CA 1
ATOM 633 C C . SER A 1 81 ? 5.119 -4.050 -21.507 1.00 79.00 81 SER A C 1
ATOM 635 O O . SER A 1 81 ? 4.673 -4.396 -22.599 1.00 79.00 81 SER A O 1
ATOM 637 N N . ARG A 1 82 ? 5.051 -2.780 -21.086 1.00 78.12 82 ARG A N 1
ATOM 638 C CA . ARG A 1 82 ? 4.426 -1.682 -21.849 1.00 78.12 82 ARG A CA 1
ATOM 639 C C . ARG A 1 82 ? 5.428 -0.757 -22.532 1.00 78.12 82 ARG A C 1
ATOM 641 O O . ARG A 1 82 ? 5.042 -0.046 -23.457 1.00 78.12 82 ARG A O 1
ATOM 648 N N . LEU A 1 83 ? 6.676 -0.734 -22.077 1.00 75.50 83 LEU A N 1
ATOM 649 C CA . LEU A 1 83 ? 7.737 0.051 -22.696 1.00 75.50 83 LEU A CA 1
ATOM 650 C C . LEU A 1 83 ? 8.416 -0.780 -23.802 1.00 75.50 83 LEU A C 1
ATOM 652 O O . LEU A 1 83 ? 8.797 -1.923 -23.544 1.00 75.50 83 LEU A O 1
ATOM 656 N N . PRO A 1 84 ? 8.557 -0.250 -25.032 1.00 64.25 84 PRO A N 1
ATOM 657 C CA . PRO A 1 84 ? 9.359 -0.903 -26.063 1.00 64.25 84 PRO A CA 1
ATOM 658 C C . PRO A 1 84 ? 10.830 -0.978 -25.619 1.00 64.25 84 PRO A C 1
ATOM 660 O O . PRO A 1 84 ? 11.304 -0.081 -24.921 1.00 64.25 84 PRO A O 1
ATOM 663 N N . LYS A 1 85 ? 11.512 -2.069 -25.996 1.00 61.31 85 LYS A N 1
ATOM 664 C CA . LYS A 1 85 ? 12.941 -2.291 -25.717 1.00 61.31 85 LYS A CA 1
ATOM 665 C C . LYS A 1 85 ? 13.830 -1.227 -26.347 1.00 61.31 85 LYS A C 1
ATOM 667 O O . LYS A 1 85 ? 13.537 -0.845 -27.502 1.00 61.31 85 LYS A O 1
#

pLDDT: mean 77.12, std 9.85, range [48.66, 92.12]

Radius of gyration: 13.46 Å; Cα contacts (8 Å, |Δi|>4): 90; chains: 1; bounding box: 30×25×39 Å

Organism: NCBI:txid2971776

Solvent-accessible surface area (backbone atoms only — not comparable to full-atom values): 5090 Å² total; per-residue (Å²): 111,69,69,48,51,75,71,71,44,52,71,67,58,46,51,51,53,52,49,53,46,47,72,76,44,56,54,45,82,73,65,67,71,55,85,52,31,25,35,40,45,45,96,83,74,47,77,44,83,41,75,58,45,72,68,58,49,51,53,37,47,75,72,70,34,57,72,45,81,45,60,63,52,62,44,50,55,55,46,62,73,69,50,83,132